Protein AF-A0A356FRT2-F1 (afdb_monomer_lite)

Secondary structure (DSSP, 8-state):
--HHHHHHHHHHHHHHHHHHHHHHHHHHHHHHHS-S-B-TTT--BTTT-TTSPEEEEEETTEEEEEEHHHHHT--

Sequence (75 aa):
MNFVLFFRATLLHSFRSRQRRKQFQVESIERSEQALHTCFLCGATDKSHPNLDFRYRSVEGEHVCVCSACRDKQP

Radius of gyration: 23.58 Å; chains: 1; bounding box: 47×17×70 Å

Structure (mmCIF, N/CA/C/O backbone):
data_AF-A0A356FRT2-F1
#
_entry.id   AF-A0A356FRT2-F1
#
loop_
_atom_site.group_PDB
_atom_site.id
_atom_site.type_symbol
_atom_site.label_atom_id
_atom_site.label_alt_id
_atom_site.label_comp_id
_atom_site.label_asym_id
_atom_site.label_entity_id
_atom_site.label_seq_id
_atom_site.pdbx_PDB_ins_code
_atom_site.Cartn_x
_atom_site.Cartn_y
_atom_site.Cartn_z
_atom_site.occupancy
_atom_site.B_iso_or_equiv
_atom_site.auth_seq_id
_atom_site.auth_comp_id
_atom_site.auth_asym_id
_atom_site.auth_atom_id
_atom_site.pdbx_PDB_model_num
ATOM 1 N N . MET A 1 1 ? 26.558 -7.467 -46.088 1.00 52.78 1 MET A N 1
ATOM 2 C CA . MET A 1 1 ? 26.343 -8.052 -44.745 1.00 52.78 1 MET A CA 1
ATOM 3 C C . MET A 1 1 ? 27.084 -7.221 -43.695 1.00 52.78 1 MET A C 1
ATOM 5 O O . MET A 1 1 ? 28.239 -7.497 -43.423 1.00 52.78 1 MET A O 1
ATOM 9 N N . ASN A 1 2 ? 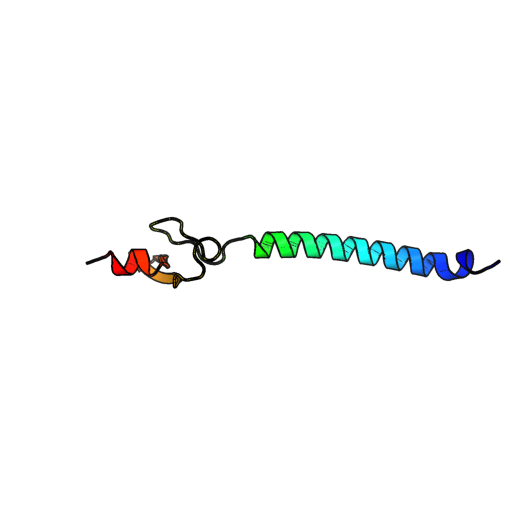26.479 -6.148 -43.169 1.00 65.31 2 ASN A N 1
ATOM 10 C CA . ASN A 1 2 ? 27.140 -5.239 -42.203 1.00 65.31 2 ASN A CA 1
ATOM 11 C C . ASN A 1 2 ? 26.241 -4.883 -40.995 1.00 65.31 2 ASN A C 1
ATOM 13 O O . ASN A 1 2 ? 26.644 -4.201 -40.060 1.00 65.31 2 ASN A O 1
ATOM 17 N N . PHE A 1 3 ? 25.004 -5.386 -40.987 1.00 70.00 3 PHE A N 1
ATOM 18 C CA . PHE A 1 3 ? 23.993 -5.061 -39.982 1.00 70.00 3 PHE A CA 1
ATOM 19 C C . PHE A 1 3 ? 24.447 -5.457 -38.565 1.00 70.00 3 PHE A C 1
ATOM 21 O O . PHE A 1 3 ? 24.399 -4.661 -37.635 1.00 70.00 3 PHE A O 1
ATOM 28 N N . VAL A 1 4 ? 25.004 -6.658 -38.402 1.00 71.81 4 VAL A N 1
ATOM 29 C CA . VAL A 1 4 ? 25.472 -7.135 -37.091 1.00 71.81 4 VAL A CA 1
ATOM 30 C C . VAL A 1 4 ? 26.597 -6.256 -36.534 1.00 71.81 4 VAL A C 1
ATOM 32 O O . VAL A 1 4 ? 26.611 -5.965 -35.342 1.00 71.81 4 VAL A O 1
ATOM 35 N N . LEU A 1 5 ? 27.511 -5.764 -37.376 1.00 73.56 5 LEU A N 1
ATOM 36 C CA . LEU A 1 5 ? 28.623 -4.933 -36.915 1.00 73.56 5 LEU A CA 1
ATOM 37 C C . LEU A 1 5 ? 28.152 -3.557 -36.432 1.00 73.56 5 LEU A C 1
ATOM 39 O O . LEU A 1 5 ? 28.653 -3.102 -35.404 1.00 73.56 5 LEU A O 1
ATOM 43 N N . PHE A 1 6 ? 27.183 -2.936 -37.104 1.00 77.62 6 PHE A N 1
ATOM 44 C CA . PHE A 1 6 ? 26.662 -1.626 -36.702 1.00 77.62 6 PHE A CA 1
ATOM 45 C C . PHE A 1 6 ? 25.673 -1.703 -35.534 1.00 77.62 6 PHE A C 1
ATOM 47 O O . PHE A 1 6 ? 25.689 -0.839 -34.661 1.00 77.62 6 PHE A O 1
ATOM 54 N N . PHE A 1 7 ? 24.852 -2.754 -35.461 1.00 79.75 7 PHE A N 1
ATOM 55 C CA . PHE A 1 7 ? 23.784 -2.851 -34.461 1.00 79.75 7 PHE A CA 1
ATOM 56 C C . PHE A 1 7 ? 24.159 -3.658 -33.209 1.00 79.75 7 PHE A C 1
ATOM 58 O O . PHE A 1 7 ? 23.415 -3.615 -32.229 1.00 79.75 7 PHE A O 1
ATOM 65 N N . ARG A 1 8 ? 25.321 -4.338 -33.164 1.00 79.62 8 ARG A N 1
ATOM 66 C CA . ARG A 1 8 ? 25.759 -5.107 -31.976 1.00 79.62 8 ARG A CA 1
ATOM 67 C C . ARG A 1 8 ? 25.783 -4.280 -30.691 1.00 79.62 8 ARG A C 1
ATOM 69 O O . ARG A 1 8 ? 25.367 -4.768 -29.644 1.00 79.62 8 ARG A O 1
ATOM 76 N N . ALA A 1 9 ? 26.245 -3.032 -30.764 1.00 79.81 9 ALA A N 1
ATOM 77 C CA . ALA A 1 9 ? 26.342 -2.155 -29.601 1.00 79.81 9 ALA A CA 1
ATOM 78 C C . ALA A 1 9 ? 24.947 -1.788 -29.072 1.00 79.81 9 ALA A C 1
ATOM 80 O O . ALA A 1 9 ? 24.686 -1.885 -27.873 1.00 79.81 9 ALA A O 1
ATOM 81 N N . THR A 1 10 ? 24.026 -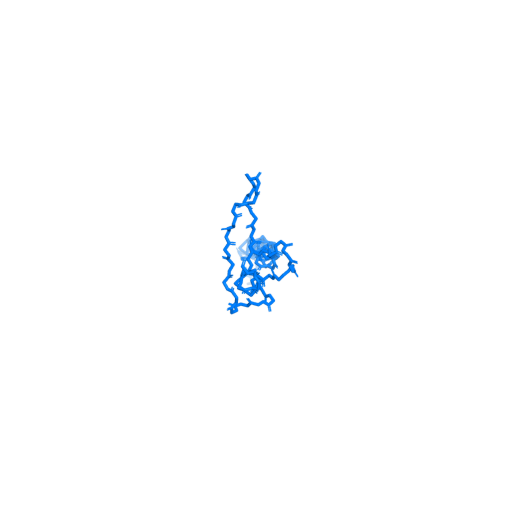1.462 -29.980 1.00 79.44 10 THR A N 1
ATOM 82 C CA . THR A 1 10 ? 22.625 -1.161 -29.666 1.00 79.44 10 THR A CA 1
ATOM 83 C C . THR A 1 10 ? 21.911 -2.373 -29.076 1.00 79.44 10 THR A C 1
ATOM 85 O O . THR A 1 10 ? 21.208 -2.247 -28.073 1.00 79.44 10 THR A O 1
ATOM 88 N N . LEU A 1 11 ? 22.146 -3.566 -29.633 1.00 83.00 11 LEU A N 1
ATOM 89 C CA . LEU A 1 11 ? 21.605 -4.818 -29.107 1.00 83.00 11 LEU A CA 1
ATOM 90 C C . LEU A 1 11 ? 22.111 -5.068 -27.683 1.00 83.00 11 LEU A C 1
ATOM 92 O O . LEU A 1 11 ? 21.296 -5.219 -26.775 1.00 83.00 11 LEU A O 1
ATOM 96 N N . LEU A 1 12 ? 23.423 -5.006 -27.442 1.00 84.75 12 LEU A N 1
ATOM 97 C CA . LEU A 1 12 ? 24.005 -5.173 -26.104 1.00 84.75 12 LEU A CA 1
ATOM 98 C C . LEU A 1 12 ? 23.455 -4.156 -25.093 1.00 84.75 12 LEU A C 1
ATOM 100 O O . LEU A 1 12 ? 23.124 -4.519 -23.962 1.00 84.75 12 LEU A O 1
ATOM 104 N N . HIS A 1 13 ? 23.308 -2.893 -25.496 1.00 82.75 13 HIS A N 1
ATOM 105 C CA . HIS A 1 13 ? 22.719 -1.862 -24.645 1.00 82.75 13 HIS A CA 1
ATOM 106 C C . HIS A 1 13 ? 21.245 -2.160 -24.323 1.00 82.75 13 HIS A C 1
ATOM 108 O O . HIS A 1 13 ? 20.819 -2.030 -23.172 1.00 82.75 13 HIS A O 1
ATOM 114 N N . SER A 1 14 ? 20.473 -2.626 -25.309 1.00 81.62 14 SER A N 1
ATOM 115 C CA . SER A 1 14 ? 19.067 -3.001 -25.129 1.00 81.62 14 SER A CA 1
ATOM 116 C C . SER A 1 14 ? 18.901 -4.196 -24.183 1.00 81.62 14 SER A C 1
ATOM 118 O O . SER A 1 14 ? 18.042 -4.157 -23.302 1.00 81.62 14 SER A O 1
ATOM 120 N N . PHE A 1 15 ? 19.778 -5.204 -24.281 1.00 85.88 15 PHE A N 1
ATOM 121 C CA . PHE A 1 15 ? 19.802 -6.357 -23.381 1.00 85.88 15 PHE A CA 1
ATOM 122 C C . PHE A 1 15 ? 20.126 -5.941 -21.943 1.00 85.88 15 PHE A C 1
ATOM 124 O O . PHE A 1 15 ? 19.382 -6.294 -21.027 1.00 85.88 15 PHE A O 1
ATOM 131 N N . ARG A 1 16 ? 21.169 -5.125 -21.736 1.00 83.56 16 ARG A N 1
ATOM 132 C CA . ARG A 1 16 ? 21.537 -4.609 -20.402 1.00 83.56 16 ARG A CA 1
ATOM 133 C C . ARG A 1 16 ? 20.426 -3.757 -19.786 1.00 83.56 16 ARG A C 1
ATOM 135 O O . ARG A 1 16 ? 20.125 -3.889 -18.603 1.00 83.56 16 ARG A O 1
ATOM 142 N N . SER A 1 17 ? 19.785 -2.905 -20.587 1.00 82.12 17 SER A N 1
ATOM 143 C CA . SER A 1 17 ? 18.637 -2.101 -20.153 1.00 82.12 17 SER A CA 1
ATOM 144 C C . SER A 1 17 ? 17.445 -2.981 -19.759 1.00 82.12 17 SER A C 1
ATOM 146 O O . SER A 1 17 ? 16.845 -2.776 -18.704 1.00 82.12 17 SER A O 1
ATOM 148 N N . ARG A 1 18 ? 17.146 -4.021 -20.550 1.00 82.81 18 ARG A N 1
ATOM 149 C CA . ARG A 1 18 ? 16.122 -5.026 -20.226 1.00 82.81 18 ARG A CA 1
ATOM 150 C C . ARG A 1 18 ? 16.417 -5.757 -18.920 1.00 82.81 18 ARG A C 1
ATOM 152 O O . ARG A 1 18 ? 15.498 -5.948 -18.133 1.00 82.81 18 ARG A O 1
ATOM 159 N N . GLN A 1 19 ? 17.667 -6.148 -18.682 1.00 84.75 19 GLN A N 1
ATOM 160 C CA . GLN A 1 19 ? 18.060 -6.842 -17.456 1.00 84.75 19 GLN A CA 1
ATOM 161 C C . GLN A 1 19 ? 17.827 -5.973 -16.217 1.00 84.75 19 GLN A C 1
ATOM 163 O O . GLN A 1 19 ? 17.190 -6.436 -15.274 1.00 84.75 19 GLN A O 1
ATOM 168 N N . ARG A 1 20 ? 18.241 -4.698 -16.251 1.00 80.56 20 ARG A N 1
ATOM 169 C CA . ARG A 1 20 ? 17.958 -3.756 -15.155 1.00 80.56 20 ARG A CA 1
ATOM 170 C C . ARG A 1 20 ? 16.457 -3.582 -14.931 1.00 80.56 20 ARG A C 1
ATOM 172 O O . ARG A 1 20 ? 15.997 -3.668 -13.802 1.00 80.56 20 ARG A O 1
ATOM 179 N N . ARG A 1 21 ? 15.673 -3.406 -16.002 1.00 81.69 21 ARG A N 1
ATOM 180 C CA . ARG A 1 21 ? 14.205 -3.297 -15.895 1.00 81.69 21 ARG A CA 1
ATOM 181 C C . ARG A 1 21 ? 13.570 -4.530 -15.256 1.00 81.69 21 ARG A C 1
ATOM 183 O O . ARG A 1 21 ? 12.661 -4.365 -14.457 1.00 81.69 21 ARG A O 1
ATOM 190 N N . LYS A 1 22 ? 14.043 -5.740 -15.575 1.00 81.50 22 LYS A N 1
ATOM 191 C CA . LYS A 1 22 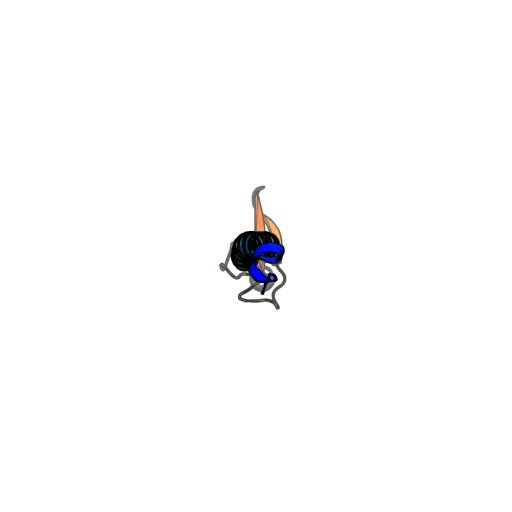? 13.543 -6.972 -14.945 1.00 81.50 22 LYS A CA 1
ATOM 192 C C . LYS A 1 22 ? 13.789 -6.985 -13.438 1.00 81.50 22 LYS A C 1
ATOM 194 O O . LYS A 1 22 ? 12.885 -7.351 -12.704 1.00 81.50 22 LYS A O 1
ATOM 199 N N . GLN A 1 23 ? 14.968 -6.557 -12.985 1.00 80.75 23 GLN A N 1
ATOM 200 C CA . GLN A 1 23 ? 15.276 -6.481 -11.552 1.00 80.75 23 GLN A CA 1
ATOM 201 C C . GLN A 1 23 ? 14.333 -5.512 -10.825 1.00 80.75 23 GLN A C 1
ATOM 203 O O . GLN A 1 23 ? 13.722 -5.894 -9.836 1.00 80.75 23 GLN A O 1
ATOM 208 N N . PHE A 1 24 ? 14.118 -4.314 -11.379 1.00 77.56 24 PHE A N 1
ATOM 209 C CA . PHE A 1 24 ? 13.156 -3.357 -10.818 1.00 77.56 24 PHE A CA 1
ATOM 210 C C . PHE A 1 24 ? 11.708 -3.858 -10.853 1.00 77.56 24 PHE A C 1
ATOM 212 O O . PHE A 1 24 ? 10.940 -3.559 -9.946 1.00 77.56 24 PHE A O 1
ATOM 219 N N . GLN A 1 25 ? 11.318 -4.613 -11.886 1.00 80.44 25 GLN A N 1
ATOM 220 C CA . GLN A 1 25 ? 9.977 -5.199 -11.955 1.00 80.44 25 GLN A CA 1
ATOM 221 C C . GLN A 1 25 ? 9.759 -6.230 -10.848 1.00 80.44 25 GLN A C 1
ATOM 223 O O . GLN A 1 25 ? 8.729 -6.170 -10.187 1.00 80.44 25 GLN A O 1
ATOM 228 N N . VAL A 1 26 ? 10.726 -7.118 -10.605 1.00 78.88 26 VAL A N 1
ATOM 229 C CA . VAL A 1 26 ? 10.642 -8.100 -9.513 1.00 78.88 26 VAL A CA 1
ATOM 230 C C . VAL A 1 26 ? 10.526 -7.391 -8.163 1.00 78.88 26 VAL A C 1
ATOM 232 O O . VAL A 1 26 ? 9.572 -7.646 -7.438 1.00 78.88 26 VAL A O 1
ATOM 235 N N . GLU A 1 27 ? 11.391 -6.414 -7.882 1.00 74.75 27 GLU A N 1
ATOM 236 C CA . GLU A 1 27 ? 11.332 -5.641 -6.631 1.00 74.75 27 GLU A CA 1
ATOM 237 C C . GLU A 1 27 ? 10.000 -4.880 -6.478 1.00 74.75 27 GLU A C 1
ATOM 239 O O . GLU A 1 27 ? 9.435 -4.798 -5.389 1.00 74.75 27 GLU A O 1
ATOM 244 N N . SER A 1 28 ? 9.458 -4.334 -7.574 1.00 71.69 28 SER A N 1
ATOM 245 C CA . SER A 1 28 ? 8.164 -3.644 -7.547 1.00 71.69 28 SER A CA 1
ATOM 246 C C . SER A 1 28 ? 6.995 -4.589 -7.275 1.00 71.69 28 SER A C 1
ATOM 248 O O . SER A 1 28 ? 6.063 -4.204 -6.573 1.00 71.69 28 SER A O 1
ATOM 250 N N . ILE A 1 29 ? 7.059 -5.822 -7.790 1.00 73.62 29 ILE A N 1
ATOM 251 C CA . ILE A 1 29 ? 6.053 -6.854 -7.541 1.00 73.62 29 ILE A CA 1
ATOM 252 C C . ILE A 1 29 ? 6.134 -7.276 -6.076 1.00 73.62 29 ILE A C 1
ATOM 254 O O . ILE A 1 29 ? 5.124 -7.195 -5.388 1.00 73.62 29 ILE A O 1
ATOM 258 N N . GLU A 1 30 ? 7.323 -7.592 -5.565 1.00 74.06 30 GLU A N 1
ATOM 259 C CA . GLU A 1 30 ? 7.531 -7.956 -4.157 1.00 74.06 30 GLU A CA 1
ATOM 260 C C . GLU A 1 30 ? 7.060 -6.850 -3.200 1.00 74.06 30 GLU A C 1
ATOM 262 O O . GLU A 1 30 ? 6.360 -7.118 -2.225 1.00 74.06 30 GLU A O 1
ATOM 267 N N . ARG A 1 31 ? 7.360 -5.579 -3.500 1.00 66.44 31 ARG A N 1
ATOM 268 C CA . ARG A 1 31 ? 6.872 -4.440 -2.707 1.00 66.44 31 ARG A CA 1
ATOM 269 C C . ARG A 1 31 ? 5.359 -4.276 -2.809 1.00 66.44 31 ARG A C 1
ATOM 271 O O . ARG A 1 31 ? 4.717 -3.966 -1.814 1.00 66.44 31 ARG A O 1
ATOM 278 N N . SER A 1 32 ? 4.782 -4.496 -3.990 1.00 64.31 32 SER A N 1
ATOM 279 C CA . SER A 1 32 ? 3.327 -4.502 -4.153 1.00 64.31 32 SER A CA 1
ATOM 280 C C . SER A 1 32 ? 2.674 -5.689 -3.450 1.00 64.31 32 SER A C 1
ATOM 282 O O . SER A 1 32 ? 1.487 -5.621 -3.151 1.00 64.31 32 SER A O 1
ATOM 284 N N . GLU A 1 33 ? 3.421 -6.769 -3.190 1.00 65.69 33 GLU A N 1
ATOM 285 C CA . GLU A 1 33 ? 3.000 -7.963 -2.455 1.00 65.69 33 GLU A CA 1
ATOM 286 C C . GLU A 1 33 ? 3.013 -7.797 -0.937 1.00 65.69 33 GLU A C 1
ATOM 288 O O . GLU A 1 33 ? 2.242 -8.466 -0.246 1.00 65.69 33 GLU A O 1
ATOM 293 N N . GLN A 1 34 ? 3.756 -6.822 -0.425 1.00 69.50 34 GLN A N 1
ATOM 294 C CA . GLN A 1 34 ? 3.709 -6.451 0.981 1.00 69.50 34 GLN A CA 1
ATOM 295 C C . GLN A 1 34 ? 2.379 -5.756 1.305 1.00 69.50 34 GLN A C 1
ATOM 297 O O . GLN A 1 34 ? 1.930 -4.844 0.610 1.00 69.50 34 GLN A O 1
ATOM 302 N N . ALA A 1 35 ? 1.713 -6.216 2.364 1.00 71.38 35 ALA A N 1
ATOM 303 C CA . ALA A 1 35 ? 0.494 -5.587 2.851 1.00 71.38 35 ALA A CA 1
ATOM 304 C C . ALA A 1 35 ? 0.826 -4.233 3.498 1.00 71.38 35 ALA A C 1
ATOM 306 O O . ALA A 1 35 ? 1.515 -4.191 4.514 1.00 71.38 35 ALA A O 1
ATOM 307 N N . LEU A 1 36 ? 0.311 -3.136 2.930 1.00 75.88 36 LEU A N 1
ATOM 308 C CA . LEU A 1 36 ? 0.477 -1.783 3.484 1.00 75.88 36 LEU A CA 1
ATOM 309 C C . LEU A 1 36 ? -0.189 -1.640 4.858 1.00 75.88 36 LEU A C 1
ATOM 311 O O . LEU A 1 36 ? 0.329 -0.967 5.748 1.00 75.88 36 LEU A O 1
ATOM 315 N N . HIS A 1 37 ? -1.332 -2.304 5.031 1.00 82.19 37 HIS A N 1
ATOM 316 C CA . HIS A 1 37 ? -2.106 -2.303 6.263 1.00 82.19 37 HIS A CA 1
ATOM 317 C C . HIS A 1 37 ? -2.294 -3.733 6.755 1.00 82.19 37 HIS A C 1
ATOM 319 O O . HIS A 1 37 ? -2.767 -4.598 6.015 1.00 82.19 37 HIS A O 1
ATOM 325 N N . THR A 1 38 ? -1.915 -3.961 8.012 1.00 84.44 38 THR A N 1
ATOM 326 C CA . THR A 1 38 ? -2.100 -5.229 8.722 1.00 84.44 38 THR A CA 1
ATOM 327 C C . THR A 1 38 ? -2.778 -4.932 10.052 1.00 84.44 38 THR A C 1
ATOM 329 O O . THR A 1 38 ? -2.266 -4.148 10.850 1.00 84.44 38 THR A O 1
ATOM 332 N N . CYS A 1 39 ? -3.944 -5.528 10.287 1.00 87.56 39 CYS A N 1
ATOM 333 C CA . CYS A 1 39 ? -4.703 -5.331 11.514 1.00 87.56 39 CYS A CA 1
ATOM 334 C C . CYS A 1 39 ? -4.009 -6.013 12.701 1.00 87.56 39 CYS A C 1
ATOM 336 O O . CYS A 1 39 ? -3.828 -7.227 12.693 1.00 87.56 39 CYS A O 1
ATOM 338 N N . PHE A 1 40 ? -3.731 -5.258 13.762 1.00 85.62 40 PHE A N 1
ATOM 339 C CA . PHE A 1 40 ? -3.078 -5.741 14.982 1.00 85.62 40 PHE A CA 1
ATOM 340 C C . PHE A 1 40 ? -3.874 -6.843 15.708 1.00 85.62 40 PHE A C 1
ATOM 342 O O . PHE A 1 40 ? -3.290 -7.747 16.290 1.00 85.62 40 PHE A O 1
ATOM 349 N N . LEU A 1 41 ? -5.212 -6.802 15.648 1.00 84.62 41 LEU A N 1
ATOM 350 C CA . LEU A 1 41 ? -6.074 -7.734 16.393 1.00 84.62 41 LEU A CA 1
ATOM 351 C C . LEU A 1 41 ? -6.301 -9.094 15.711 1.00 84.62 41 LEU A C 1
ATOM 353 O O . LEU A 1 41 ? -6.486 -10.091 16.399 1.00 84.62 41 LEU A O 1
ATOM 357 N N . CYS A 1 42 ? -6.347 -9.146 14.379 1.00 85.25 42 CYS A N 1
ATOM 358 C CA . CYS A 1 42 ? -6.725 -10.358 13.637 1.00 85.25 42 CYS A CA 1
ATOM 359 C C . CYS A 1 42 ? -5.751 -10.739 12.519 1.00 85.25 42 CYS A C 1
ATOM 361 O O . CYS A 1 42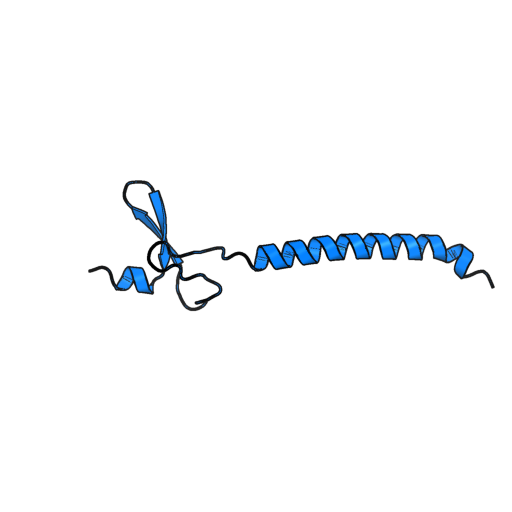 ? -5.937 -11.772 11.885 1.00 85.25 42 CYS A O 1
ATOM 363 N N . GLY A 1 43 ? -4.748 -9.905 12.234 1.00 82.44 43 GLY A N 1
ATOM 364 C CA . GLY A 1 43 ? -3.805 -10.128 11.140 1.00 82.44 43 GLY A CA 1
ATOM 365 C C . GLY A 1 43 ? -4.397 -9.946 9.739 1.00 82.44 43 GLY A C 1
ATOM 366 O O . GLY A 1 43 ? -3.703 -10.212 8.763 1.00 82.44 43 GLY A O 1
ATOM 367 N N . ALA A 1 44 ? -5.652 -9.490 9.606 1.00 83.75 44 ALA A N 1
ATOM 368 C CA . ALA A 1 44 ? -6.231 -9.187 8.299 1.00 83.75 44 ALA A CA 1
ATOM 369 C C . ALA A 1 44 ? -5.400 -8.113 7.591 1.00 83.75 44 ALA A C 1
ATOM 371 O O . ALA A 1 44 ? -4.953 -7.147 8.211 1.00 83.75 44 ALA A O 1
ATOM 372 N N . THR A 1 45 ? -5.217 -8.285 6.289 1.00 84.50 45 THR A N 1
ATOM 373 C CA . THR A 1 45 ? -4.442 -7.387 5.434 1.00 84.50 45 THR A CA 1
ATOM 374 C C . THR A 1 45 ? -5.311 -6.835 4.320 1.00 84.50 45 THR A C 1
ATOM 376 O O . THR A 1 45 ? -6.253 -7.499 3.891 1.00 84.50 45 THR A O 1
ATOM 379 N N . ASP A 1 46 ? -4.952 -5.667 3.800 1.00 79.31 46 ASP A N 1
A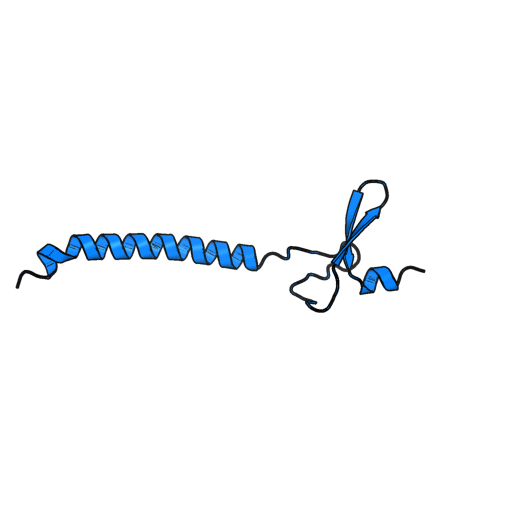TOM 380 C CA . ASP A 1 46 ? -5.629 -5.045 2.649 1.00 79.31 46 ASP A CA 1
ATOM 381 C C . ASP A 1 46 ? -5.754 -6.011 1.448 1.00 79.31 46 ASP A C 1
ATOM 383 O O . ASP A 1 46 ? -6.781 -6.114 0.786 1.00 79.31 46 ASP A O 1
ATOM 387 N N . LYS A 1 47 ? -4.748 -6.872 1.255 1.00 78.25 47 LYS A N 1
ATOM 388 C CA . LYS A 1 47 ? -4.752 -7.918 0.219 1.00 78.25 47 LYS A CA 1
ATOM 389 C C . LYS A 1 47 ? -5.741 -9.050 0.454 1.00 78.25 47 LYS A C 1
ATOM 391 O O . LYS A 1 47 ? -6.324 -9.555 -0.499 1.00 78.25 47 LYS A O 1
ATOM 396 N N . SER A 1 48 ? -5.863 -9.507 1.698 1.00 79.75 48 SER A N 1
ATOM 397 C CA . SER A 1 48 ? -6.761 -10.619 2.025 1.00 79.75 48 SER A CA 1
ATOM 398 C C . SER A 1 48 ? -8.213 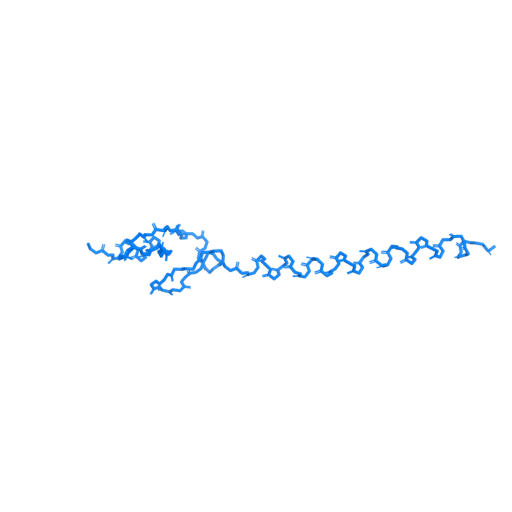-10.158 2.102 1.00 79.75 48 SER A C 1
ATOM 400 O O . SER A 1 48 ? -9.117 -10.939 1.817 1.00 79.75 48 SER A O 1
ATOM 402 N N . HIS A 1 49 ? -8.437 -8.894 2.467 1.00 79.31 49 HIS A N 1
ATOM 403 C CA . HIS A 1 49 ? -9.762 -8.336 2.690 1.00 79.31 49 HIS A CA 1
ATOM 404 C C . HIS A 1 49 ? -9.859 -6.907 2.125 1.00 79.31 49 HIS A C 1
ATOM 406 O O . HIS A 1 49 ? -9.933 -5.954 2.903 1.00 79.31 49 HIS A O 1
ATOM 412 N N . PRO A 1 50 ? -9.931 -6.748 0.789 1.00 78.12 50 PRO A N 1
ATOM 413 C CA . PRO A 1 50 ? -9.941 -5.432 0.133 1.00 78.12 50 PRO A CA 1
ATOM 414 C C . PRO A 1 50 ? -11.202 -4.606 0.429 1.00 78.12 50 PRO A C 1
ATOM 416 O O . PRO A 1 50 ? -11.250 -3.413 0.160 1.00 78.12 50 PRO A O 1
ATOM 419 N N . ASN A 1 51 ? -12.245 -5.240 0.973 1.00 82.81 51 ASN A N 1
ATOM 420 C CA . ASN A 1 51 ? -13.497 -4.582 1.349 1.00 82.81 51 ASN A CA 1
ATOM 421 C C . ASN A 1 51 ? -13.494 -4.065 2.799 1.00 82.81 51 ASN A C 1
ATOM 423 O O . ASN A 1 51 ? -14.488 -3.486 3.234 1.00 82.81 51 ASN A O 1
ATOM 427 N N . LEU A 1 52 ? -12.444 -4.340 3.583 1.00 82.88 52 LEU A N 1
ATOM 428 C CA . LEU A 1 52 ? -12.345 -3.861 4.960 1.00 82.88 52 LEU A CA 1
ATOM 429 C C . LEU A 1 52 ? -11.615 -2.522 4.999 1.00 82.88 52 LEU A C 1
ATOM 431 O O . LEU A 1 52 ? -10.516 -2.385 4.472 1.00 82.88 52 LEU A O 1
ATOM 435 N N . ASP A 1 53 ? -12.188 -1.563 5.720 1.00 84.00 53 ASP A N 1
ATOM 436 C CA . ASP A 1 53 ? -11.487 -0.322 6.024 1.00 84.00 53 ASP A CA 1
ATOM 437 C C . ASP A 1 53 ? -10.442 -0.573 7.114 1.00 84.00 53 ASP A C 1
ATOM 439 O O . ASP A 1 53 ? -10.765 -1.058 8.202 1.00 84.00 53 ASP A O 1
ATOM 443 N N . PHE A 1 54 ? -9.199 -0.175 6.864 1.00 84.81 54 PHE A N 1
ATOM 444 C CA . PHE A 1 54 ? -8.130 -0.177 7.859 1.00 84.81 54 PHE A CA 1
ATOM 445 C C . PHE A 1 54 ? -7.973 1.226 8.447 1.00 84.81 54 PHE A C 1
ATOM 447 O O . PHE A 1 54 ? -7.743 2.193 7.724 1.00 84.81 54 PHE A O 1
ATOM 454 N N . ARG A 1 55 ? -8.108 1.363 9.772 1.00 84.88 55 ARG A N 1
ATOM 455 C CA . ARG A 1 55 ? -7.954 2.644 10.479 1.00 84.88 55 ARG A CA 1
ATOM 456 C C . ARG A 1 55 ? -6.934 2.544 11.601 1.00 84.88 55 ARG A C 1
ATOM 458 O O . ARG A 1 55 ? -6.837 1.526 12.278 1.00 84.88 55 ARG A O 1
ATOM 465 N N . TYR A 1 56 ? -6.200 3.628 11.825 1.00 86.00 56 TYR A N 1
ATOM 466 C CA . TYR A 1 56 ? -5.276 3.731 12.949 1.00 86.00 56 TYR A CA 1
ATOM 467 C C . TYR A 1 56 ? -6.033 4.111 14.223 1.00 86.00 56 TYR A C 1
ATOM 469 O O . TYR A 1 56 ? -6.844 5.039 14.221 1.00 86.00 56 TYR A O 1
ATOM 477 N N . ARG A 1 57 ? -5.762 3.396 15.314 1.00 84.31 57 ARG A N 1
ATOM 478 C CA . ARG A 1 57 ? -6.245 3.697 16.665 1.00 84.31 57 ARG A CA 1
ATOM 479 C C . ARG A 1 57 ? -5.038 3.961 17.556 1.00 84.31 57 ARG A C 1
ATOM 481 O O . ARG A 1 57 ? -4.042 3.254 17.455 1.00 84.31 57 ARG A O 1
ATOM 488 N N . SER A 1 58 ? -5.135 4.970 18.418 1.00 83.75 58 SER A N 1
ATOM 489 C CA . SER A 1 58 ? -4.166 5.154 19.498 1.00 83.75 58 SER A CA 1
ATOM 490 C C . SER A 1 58 ? -4.572 4.270 20.675 1.00 83.75 58 SER A C 1
ATOM 492 O O . SER A 1 58 ? -5.681 4.420 21.196 1.00 83.75 58 SER A O 1
ATOM 494 N N . VAL A 1 59 ? -3.719 3.320 21.047 1.00 79.81 59 VAL A N 1
ATOM 495 C CA . VAL A 1 59 ? -3.874 2.476 22.237 1.00 79.81 59 VAL A CA 1
ATOM 496 C C . VAL A 1 59 ? -2.621 2.680 23.074 1.00 79.81 59 VAL A C 1
ATOM 498 O O . VAL A 1 59 ? -1.522 2.452 22.586 1.00 79.81 59 VAL A O 1
ATOM 501 N N . GLU A 1 60 ? -2.784 3.189 24.297 1.00 78.88 60 GLU A N 1
ATOM 502 C CA . GLU A 1 60 ? -1.679 3.414 25.251 1.00 78.88 60 GLU A CA 1
ATOM 503 C C . GLU A 1 60 ? -0.505 4.258 24.707 1.00 78.88 60 GLU A C 1
ATOM 505 O O . GLU A 1 60 ? 0.623 4.158 25.174 1.00 78.88 60 GLU A O 1
ATOM 510 N N . GLY A 1 61 ? -0.777 5.142 23.740 1.00 82.25 61 GLY A N 1
ATOM 511 C CA . GLY A 1 61 ? 0.233 6.006 23.120 1.00 82.25 61 GLY A CA 1
ATOM 512 C C . GLY A 1 61 ? 0.862 5.438 21.845 1.00 82.25 61 GLY A C 1
ATOM 513 O O . GLY A 1 61 ? 1.597 6.162 21.178 1.00 82.25 61 GLY A O 1
ATOM 514 N N . GLU A 1 62 ? 0.528 4.207 21.451 1.00 83.69 62 GLU A N 1
ATOM 515 C CA . GLU A 1 62 ? 0.952 3.621 20.179 1.00 83.69 62 GLU A CA 1
ATOM 516 C C . GLU A 1 62 ? -0.158 3.653 19.123 1.00 83.69 62 GLU A C 1
ATOM 518 O O . GLU A 1 62 ? -1.335 3.398 19.394 1.00 83.69 62 GLU A O 1
ATOM 523 N N . HIS A 1 63 ? 0.224 3.952 17.880 1.00 83.81 63 HIS A N 1
ATOM 524 C CA . HIS A 1 63 ? -0.681 3.935 16.735 1.00 83.81 63 HIS A CA 1
ATOM 525 C C . HIS A 1 63 ? -0.713 2.545 16.099 1.00 83.81 63 HIS A C 1
ATOM 527 O O . HIS A 1 63 ? 0.142 2.198 15.287 1.00 83.81 63 HIS A O 1
ATOM 533 N N . VAL A 1 64 ? -1.743 1.769 16.426 1.00 87.50 64 VAL A N 1
ATOM 534 C CA . VAL A 1 64 ? -1.969 0.440 15.848 1.00 87.50 64 VAL A CA 1
ATOM 535 C C . VAL A 1 64 ? -2.996 0.500 14.721 1.00 87.50 64 VAL A C 1
ATOM 537 O O . VAL A 1 64 ? -3.991 1.223 14.794 1.00 87.50 64 VAL A O 1
ATOM 540 N N . CYS A 1 65 ? -2.767 -0.267 13.656 1.00 87.69 65 CYS A N 1
ATOM 541 C CA . CYS A 1 65 ? -3.727 -0.420 12.566 1.00 87.69 65 CYS A CA 1
ATOM 542 C C . CYS A 1 65 ? -4.791 -1.458 12.953 1.00 87.69 65 CYS A C 1
ATOM 544 O O . CYS A 1 65 ? -4.461 -2.552 13.410 1.00 87.69 65 CYS A O 1
ATOM 546 N N . VAL A 1 66 ? -6.071 -1.130 12.778 1.00 88.81 66 VAL A N 1
ATOM 547 C CA . VAL A 1 66 ? -7.210 -1.993 13.115 1.00 88.81 66 VAL A CA 1
ATOM 548 C C . VAL A 1 66 ? -8.218 -1.982 11.964 1.00 88.81 66 VAL A C 1
ATOM 550 O O . VAL A 1 66 ? -8.543 -0.921 11.432 1.00 88.81 66 VAL A O 1
ATOM 553 N N . CYS A 1 67 ? -8.725 -3.150 11.566 1.00 90.00 67 CYS A N 1
ATOM 554 C CA . CYS A 1 67 ? -9.763 -3.250 10.537 1.00 90.00 67 CYS A CA 1
ATOM 555 C C . CYS A 1 67 ? -11.159 -2.899 11.087 1.00 90.00 67 CYS A C 1
ATOM 557 O O . CYS A 1 67 ? -11.423 -3.052 12.284 1.00 90.00 67 CYS A O 1
ATOM 559 N N . SER A 1 68 ? -12.075 -2.475 10.211 1.00 86.12 68 SER A N 1
ATOM 560 C CA . SER A 1 68 ? -13.463 -2.131 10.558 1.00 86.12 68 SER A CA 1
ATOM 561 C C . SER A 1 68 ? -14.176 -3.259 11.299 1.00 86.12 68 SER A C 1
ATOM 563 O O . SER A 1 68 ? -14.754 -3.022 12.351 1.00 86.12 68 SER A O 1
ATOM 565 N N . ALA A 1 69 ? -14.024 -4.505 10.848 1.00 86.94 69 ALA A N 1
ATOM 566 C CA . ALA A 1 69 ? -14.634 -5.664 11.497 1.00 86.94 69 ALA A CA 1
ATOM 567 C C . ALA A 1 69 ? -14.173 -5.869 12.953 1.00 86.94 69 ALA A C 1
ATOM 569 O O . ALA A 1 69 ? -14.964 -6.278 13.800 1.00 86.94 69 ALA A O 1
ATOM 570 N N . CYS A 1 70 ? -12.899 -5.610 13.266 1.00 85.31 70 CYS A N 1
ATOM 571 C CA . CYS A 1 70 ? -12.397 -5.692 14.640 1.00 85.31 70 CYS A CA 1
ATOM 572 C C . CYS A 1 70 ? -12.798 -4.477 15.472 1.00 85.31 70 CYS A C 1
ATOM 574 O O . CYS A 1 70 ? -13.016 -4.616 16.672 1.00 85.31 70 CYS A O 1
ATOM 576 N N . ARG A 1 71 ? -12.907 -3.304 14.844 1.00 83.75 71 ARG A N 1
ATOM 577 C CA . ARG A 1 71 ? -13.401 -2.092 15.495 1.00 83.75 71 ARG A CA 1
ATOM 578 C C . ARG A 1 71 ? -14.865 -2.238 15.903 1.00 83.75 71 ARG A C 1
ATOM 580 O O . ARG A 1 71 ? -15.191 -1.934 17.038 1.00 83.75 71 ARG A O 1
ATOM 587 N N . ASP A 1 72 ? -15.715 -2.733 15.011 1.00 84.81 72 ASP A N 1
ATOM 588 C CA . ASP A 1 72 ? -17.163 -2.810 15.234 1.00 84.81 72 ASP A CA 1
ATOM 589 C C . ASP A 1 72 ? -17.543 -3.928 16.231 1.00 84.81 72 ASP A C 1
ATOM 591 O O . ASP A 1 72 ? -18.638 -3.933 16.782 1.00 84.81 72 ASP A O 1
ATOM 595 N N . LYS A 1 73 ? -16.625 -4.870 16.501 1.00 80.38 73 LYS A N 1
ATOM 596 C CA . LYS A 1 73 ? -16.762 -5.896 17.553 1.00 80.38 73 LYS A CA 1
ATOM 597 C C . LYS A 1 73 ? -16.402 -5.405 18.958 1.00 80.38 73 LYS A C 1
ATOM 599 O O . LYS A 1 73 ? -16.583 -6.161 19.910 1.00 80.38 73 LYS A O 1
ATOM 604 N N . GLN A 1 74 ? -15.836 -4.209 19.095 1.00 64.50 74 GLN A N 1
ATOM 605 C CA . GLN A 1 74 ? -15.532 -3.627 20.401 1.00 64.50 74 GLN A CA 1
ATOM 606 C C . GLN A 1 74 ? -16.797 -2.914 20.914 1.00 64.50 74 GLN A C 1
ATOM 608 O O . GLN A 1 74 ? -17.288 -2.039 20.200 1.00 64.50 74 GLN A O 1
ATOM 613 N N . PRO A 1 75 ? -17.350 -3.305 22.079 1.00 56.81 75 PRO A N 1
ATOM 614 C CA . PRO A 1 75 ? -18.483 -2.616 22.696 1.00 56.81 75 PRO A CA 1
ATOM 615 C C . PRO A 1 75 ? -18.118 -1.213 23.198 1.00 56.81 75 PRO A C 1
ATOM 617 O O . PRO A 1 75 ? -16.927 -0.977 23.515 1.00 56.81 75 PRO A O 1
#

pLDDT: mean 79.59, std 7.23, range [52.78, 90.0]

Foldseek 3Di:
DCCCVVCVVVVVVVVVVVVVVVVVVVVVVVVVVDFPAAAPPPRDGCVNCVPWDWDWDQDPNDTGIHTPVRVVPPD